Protein AF-A0A7X9GA33-F1 (afdb_monomer)

Radius of gyration: 12.48 Å; Cα contacts (8 Å, |Δi|>4): 130; chains: 1; bounding box: 34×16×30 Å

pLDDT: mean 92.6, std 8.93, range [42.38, 98.06]

Foldseek 3Di:
DAEDDDDDDPPDQKDKDWDDDPQGIWIWIWGQDPPQKIKIKTAAGAPDFYDYPNDTDHHGIDIDIGHPPD

Neares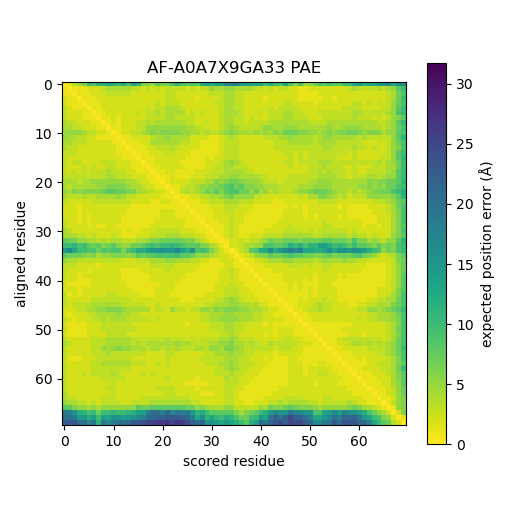t PDB structures (foldseek):
  6gsz-assembly1_A  TM=8.265E-01  e=1.303E-01  Aspergillus terreus
  8iwd-assembly1_A  TM=5.713E-01  e=5.201E-01  Aspergillus niger
  2h36-assembly1_X  TM=6.379E-01  e=5.035E+00  Sulfolobus islandicus filamentous virus
  2e46-assembly1_A  TM=6.187E-01  e=4.265E+00  Bombyx mori

Secondary structure (DSSP, 8-state):
-EEE-----TT-SEEEEEEEETTEEEEEEEEE-STTEEEEEEEE-TT--EEETTEEEPSEEEEEEEE---

Structure (mmCIF, N/CA/C/O backbone):
data_AF-A0A7X9GA33-F1
#
_entry.id   AF-A0A7X9GA33-F1
#
loop_
_atom_site.group_PDB
_atom_site.id
_atom_site.type_symbol
_atom_site.label_atom_id
_atom_site.label_alt_id
_atom_site.label_comp_id
_atom_site.label_asym_id
_atom_site.label_entity_id
_atom_site.label_seq_id
_atom_site.pdbx_PDB_ins_code
_atom_site.Cartn_x
_atom_site.Cartn_y
_atom_site.Cartn_z
_atom_site.occupancy
_atom_site.B_iso_or_equiv
_atom_site.auth_seq_id
_atom_site.auth_comp_id
_atom_site.auth_asym_id
_atom_site.auth_atom_id
_atom_site.pdbx_PDB_model_num
ATOM 1 N N . ASP A 1 1 ? 0.940 -8.018 -13.859 1.00 82.00 1 ASP A N 1
ATOM 2 C CA . ASP A 1 1 ? 0.135 -6.984 -13.191 1.00 82.00 1 ASP A CA 1
ATOM 3 C C . ASP A 1 1 ? -0.033 -7.356 -11.721 1.00 82.00 1 ASP A C 1
ATOM 5 O O . ASP A 1 1 ? -0.156 -8.545 -11.432 1.00 82.00 1 ASP A O 1
ATOM 9 N N . ILE A 1 2 ? 0.072 -6.400 -10.796 1.00 91.75 2 ILE A N 1
ATOM 10 C CA . ILE A 1 2 ? -0.074 -6.638 -9.350 1.00 91.75 2 ILE A CA 1
ATOM 11 C C . ILE A 1 2 ? -1.418 -6.077 -8.899 1.00 91.75 2 ILE A C 1
ATOM 13 O O . ILE A 1 2 ? -1.622 -4.870 -8.914 1.00 91.75 2 ILE A O 1
ATOM 17 N N . VAL A 1 3 ? -2.307 -6.947 -8.427 1.00 95.56 3 VAL A N 1
ATOM 18 C CA . VAL A 1 3 ? -3.628 -6.553 -7.924 1.00 95.56 3 VAL A CA 1
ATOM 19 C C . VAL A 1 3 ? -3.598 -6.525 -6.398 1.00 95.56 3 VAL A C 1
ATOM 21 O O . VAL A 1 3 ? -3.263 -7.527 -5.765 1.00 95.56 3 VAL A O 1
ATOM 24 N N . ILE A 1 4 ? -3.950 -5.389 -5.799 1.00 95.62 4 ILE A N 1
ATOM 25 C CA . ILE A 1 4 ? -3.976 -5.203 -4.345 1.00 95.62 4 ILE A CA 1
ATOM 26 C C . ILE A 1 4 ? -5.402 -5.411 -3.831 1.00 95.62 4 ILE A C 1
ATOM 28 O O . ILE A 1 4 ? -6.330 -4.718 -4.241 1.00 95.62 4 ILE A O 1
ATOM 32 N N . ARG A 1 5 ? -5.569 -6.373 -2.914 1.00 94.50 5 ARG A N 1
ATOM 33 C CA . ARG A 1 5 ? -6.838 -6.699 -2.238 1.00 94.50 5 ARG A CA 1
ATOM 34 C C . ARG A 1 5 ? -6.591 -6.881 -0.737 1.00 94.50 5 ARG A C 1
ATOM 36 O O . ARG A 1 5 ? -6.342 -8.001 -0.293 1.00 94.50 5 ARG A O 1
ATOM 43 N N . PRO A 1 6 ? -6.547 -5.794 0.046 1.00 92.31 6 PRO A N 1
ATOM 44 C CA . PRO A 1 6 ? -6.295 -5.883 1.475 1.00 92.31 6 PRO A CA 1
ATOM 45 C C . PRO A 1 6 ? -7.495 -6.519 2.184 1.00 92.31 6 PRO A C 1
ATOM 47 O O . PRO A 1 6 ? -8.635 -6.133 1.944 1.00 92.31 6 PRO A O 1
ATOM 50 N N . HIS A 1 7 ? -7.230 -7.462 3.085 1.00 92.19 7 HIS A N 1
ATOM 51 C CA . HIS A 1 7 ? -8.228 -7.990 4.011 1.00 92.19 7 HIS A CA 1
ATOM 52 C C . HIS A 1 7 ? -8.007 -7.359 5.388 1.00 92.19 7 HIS A C 1
ATOM 54 O O . HIS A 1 7 ? -6.944 -7.519 5.992 1.00 92.19 7 HIS A O 1
ATOM 60 N N . PHE A 1 8 ? -9.008 -6.631 5.882 1.00 91.19 8 PHE A N 1
ATOM 61 C CA . PHE A 1 8 ? -8.917 -5.888 7.138 1.00 91.19 8 PHE A CA 1
ATOM 62 C C . PHE A 1 8 ? -9.425 -6.723 8.308 1.00 91.19 8 PHE A C 1
ATOM 64 O O . PHE A 1 8 ? -10.602 -6.695 8.662 1.00 91.19 8 PHE A O 1
ATOM 71 N N . ILE A 1 9 ? -8.513 -7.473 8.917 1.00 90.75 9 ILE A N 1
ATOM 72 C CA . ILE A 1 9 ? -8.825 -8.365 10.034 1.00 90.75 9 ILE A CA 1
ATOM 73 C C . ILE A 1 9 ? -9.233 -7.523 11.266 1.00 90.75 9 ILE A C 1
ATOM 75 O O . ILE A 1 9 ? -8.471 -6.630 11.652 1.00 90.75 9 ILE A O 1
ATOM 79 N N . PRO A 1 10 ? -10.409 -7.754 11.889 1.00 87.81 10 PRO A N 1
ATOM 80 C CA . PRO A 1 10 ? -10.897 -6.966 13.030 1.00 87.81 10 PRO A CA 1
ATOM 81 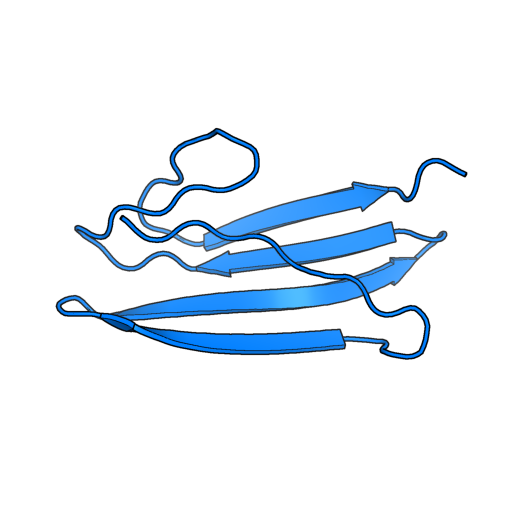C C . PRO A 1 10 ? -9.922 -6.886 14.208 1.00 87.81 10 PRO A C 1
ATOM 83 O O . PRO A 1 10 ? -9.727 -5.810 14.762 1.00 87.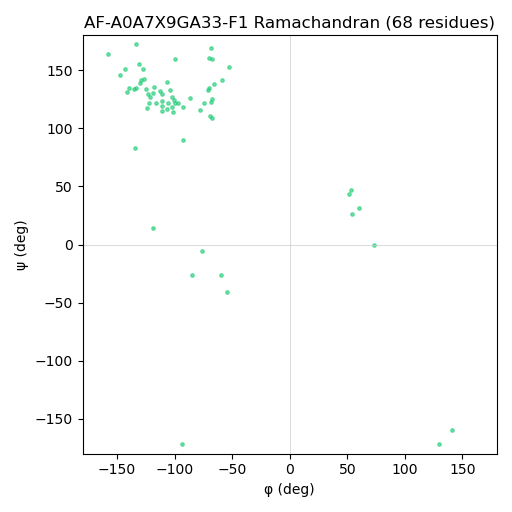81 10 PRO A O 1
ATOM 86 N N . GLN A 1 11 ? -9.259 -7.995 14.542 1.00 92.62 11 GLN A N 1
ATOM 87 C CA . GLN A 1 11 ? -8.315 -8.079 15.660 1.00 92.62 11 GLN A CA 1
ATOM 88 C C . GLN A 1 11 ? -6.934 -7.450 15.398 1.00 92.62 11 GLN A C 1
ATOM 90 O O . GLN A 1 11 ? -6.107 -7.402 16.305 1.00 92.62 11 GLN A O 1
ATOM 95 N N . LEU A 1 12 ? -6.654 -6.986 14.175 1.00 92.69 12 LEU A N 1
ATOM 96 C CA . LEU A 1 12 ? -5.383 -6.348 13.838 1.00 92.69 12 LEU A CA 1
ATOM 97 C C . LEU A 1 12 ? -5.545 -4.826 13.741 1.00 92.69 12 LEU A C 1
ATOM 99 O O . LEU A 1 12 ? -6.446 -4.308 13.074 1.00 92.69 12 LEU A O 1
ATOM 103 N N . THR A 1 13 ? -4.624 -4.107 14.385 1.00 94.12 13 THR A N 1
ATOM 104 C CA . THR A 1 13 ? -4.555 -2.638 14.352 1.00 94.12 13 THR A CA 1
ATOM 105 C C . THR A 1 13 ? -3.797 -2.122 13.138 1.00 94.12 13 THR A C 1
ATOM 107 O O . THR A 1 13 ? -4.057 -1.014 12.681 1.00 94.12 13 THR A O 1
ATOM 110 N N . SER A 1 14 ? -2.878 -2.914 12.590 1.00 95.50 14 SER A N 1
ATOM 111 C CA . SER A 1 14 ? -2.150 -2.588 11.369 1.00 95.50 14 SER A CA 1
ATOM 112 C C . SER A 1 14 ? -1.601 -3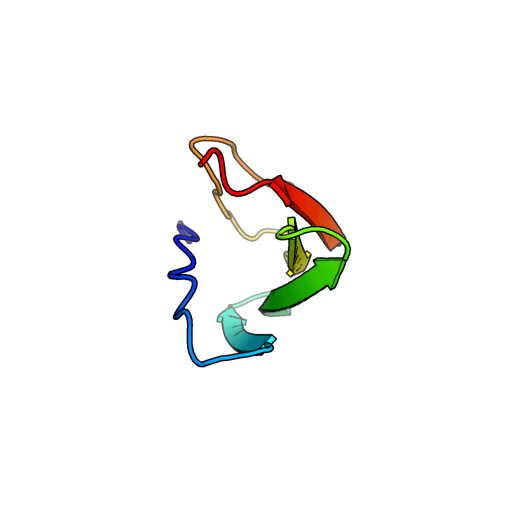.839 10.690 1.00 95.50 14 SER A C 1
ATOM 114 O O . SER A 1 14 ? -1.509 -4.913 11.284 1.00 95.50 14 SER A O 1
ATOM 116 N N . CYS A 1 15 ? -1.226 -3.691 9.426 1.00 97.00 15 CYS A N 1
ATOM 117 C CA . CYS A 1 15 ? -0.496 -4.686 8.661 1.00 97.00 15 CYS A CA 1
ATOM 118 C C . CYS A 1 15 ? 0.413 -3.975 7.663 1.00 97.00 15 CYS A C 1
ATOM 120 O O . CYS A 1 15 ? 0.051 -2.938 7.105 1.00 97.00 15 CYS A O 1
ATOM 122 N N . ARG A 1 16 ? 1.577 -4.561 7.392 1.00 97.06 16 ARG A N 1
ATOM 123 C CA . ARG A 1 16 ? 2.484 -4.112 6.340 1.00 97.06 16 ARG A CA 1
ATOM 124 C C . ARG A 1 16 ? 2.994 -5.313 5.564 1.00 97.06 16 ARG A C 1
ATOM 126 O O . ARG A 1 16 ? 3.450 -6.286 6.156 1.00 97.06 16 ARG A O 1
ATOM 133 N N . CYS A 1 17 ? 2.976 -5.216 4.244 1.00 96.12 17 CYS A N 1
ATOM 134 C CA . CYS A 1 17 ? 3.611 -6.172 3.355 1.00 96.12 17 CYS A CA 1
ATOM 135 C C . CYS A 1 17 ? 4.464 -5.452 2.306 1.00 96.12 17 CYS A C 1
ATOM 137 O O . CYS A 1 17 ? 4.258 -4.280 1.983 1.00 96.12 17 CYS A O 1
ATOM 139 N N . SER A 1 18 ? 5.460 -6.165 1.793 1.00 96.56 18 SER A N 1
ATOM 140 C CA . SER A 1 18 ? 6.338 -5.685 0.734 1.00 96.56 18 SER A CA 1
ATOM 141 C C . SER A 1 18 ? 6.607 -6.817 -0.242 1.00 96.56 18 SER A C 1
ATOM 143 O O . SER A 1 18 ? 6.896 -7.942 0.166 1.00 96.56 18 SER A O 1
ATOM 145 N N . ARG A 1 19 ? 6.510 -6.518 -1.536 1.00 95.44 19 ARG A N 1
ATOM 146 C CA . ARG A 1 19 ? 6.790 -7.452 -2.622 1.00 95.44 19 ARG A CA 1
ATOM 147 C C . ARG A 1 19 ? 7.844 -6.858 -3.544 1.00 95.44 19 ARG A C 1
ATOM 149 O O . ARG A 1 19 ? 7.606 -5.840 -4.197 1.00 95.44 19 ARG A O 1
ATOM 156 N N . LYS A 1 20 ? 8.995 -7.527 -3.634 1.00 95.25 20 LYS A N 1
ATOM 157 C CA . LYS A 1 20 ? 10.054 -7.167 -4.584 1.00 95.25 20 LYS A CA 1
ATOM 158 C C . LYS A 1 20 ? 9.584 -7.379 -6.025 1.00 95.25 20 LYS A C 1
ATOM 160 O O . LYS A 1 20 ? 8.940 -8.378 -6.338 1.00 95.25 20 LYS A O 1
ATOM 165 N N . CYS A 1 21 ? 9.931 -6.425 -6.877 1.00 91.44 21 CYS A N 1
ATOM 166 C CA . CYS A 1 21 ? 9.688 -6.379 -8.314 1.00 91.44 21 CYS A CA 1
ATOM 167 C C . CYS A 1 21 ? 10.990 -5.968 -9.027 1.00 91.44 21 CYS A C 1
ATOM 169 O O . CYS A 1 21 ? 11.957 -5.566 -8.381 1.00 91.44 21 CYS A O 1
ATOM 171 N N . ALA A 1 22 ? 11.011 -6.015 -10.362 1.00 91.19 22 ALA A N 1
ATOM 172 C CA . ALA A 1 22 ? 12.205 -5.693 -11.155 1.00 91.19 22 ALA A CA 1
ATOM 173 C C . ALA A 1 22 ? 12.744 -4.261 -10.941 1.00 91.19 22 ALA A C 1
ATOM 175 O O . ALA A 1 22 ? 13.933 -4.016 -11.116 1.00 91.19 22 ALA A O 1
ATOM 176 N N . HIS A 1 23 ? 11.881 -3.315 -10.556 1.00 92.31 23 HIS A N 1
ATOM 177 C CA . HIS A 1 23 ? 12.209 -1.885 -10.470 1.00 92.31 23 HIS A CA 1
ATOM 178 C C . HIS A 1 23 ? 12.078 -1.298 -9.056 1.00 92.31 23 HIS A C 1
ATOM 180 O O . HIS A 1 23 ? 12.044 -0.082 -8.885 1.00 92.31 23 HIS A O 1
ATOM 186 N N . GLY A 1 24 ? 11.978 -2.149 -8.034 1.00 94.12 24 GLY A N 1
ATOM 187 C CA . GLY A 1 24 ? 11.796 -1.737 -6.644 1.00 94.12 24 GLY A CA 1
ATOM 188 C C . GLY A 1 24 ? 10.835 -2.660 -5.908 1.00 94.12 24 GLY A C 1
ATOM 189 O O . GLY A 1 24 ? 10.606 -3.789 -6.328 1.00 94.12 24 GLY A O 1
ATOM 190 N N . SER A 1 25 ? 10.259 -2.197 -4.800 1.00 96.56 25 SER A N 1
ATOM 191 C CA . SER A 1 25 ? 9.278 -2.984 -4.042 1.00 96.56 25 SER A CA 1
ATOM 192 C C . SER A 1 25 ? 7.932 -2.284 -3.991 1.00 96.56 25 SER A C 1
ATOM 194 O O . SER A 1 25 ? 7.857 -1.115 -3.615 1.00 96.56 25 SER A O 1
ATOM 196 N N . VAL A 1 26 ? 6.869 -3.016 -4.320 1.00 97.38 26 VAL A N 1
ATOM 197 C CA . VAL A 1 26 ? 5.509 -2.582 -3.999 1.00 97.38 26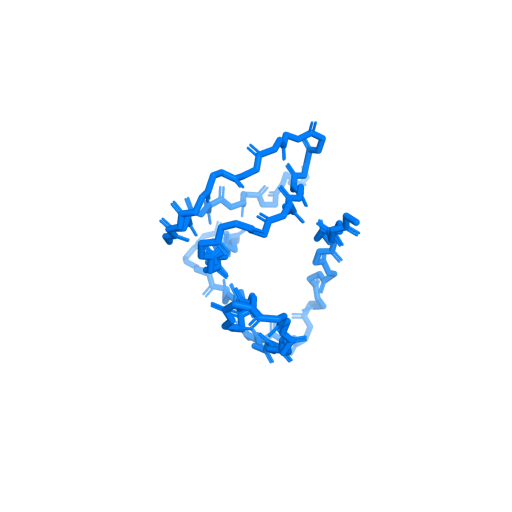 VAL A CA 1
ATOM 198 C C . VAL A 1 26 ? 5.315 -2.788 -2.506 1.00 97.38 26 VAL A C 1
ATOM 200 O O . VAL A 1 26 ? 5.469 -3.906 -2.017 1.00 97.38 26 VAL A O 1
ATOM 203 N N . THR A 1 27 ? 5.003 -1.720 -1.781 1.00 97.81 27 THR A N 1
ATOM 204 C CA . THR A 1 27 ? 4.725 -1.789 -0.340 1.00 97.81 27 THR A CA 1
ATOM 205 C C . THR A 1 27 ? 3.264 -1.460 -0.109 1.00 97.81 27 THR A C 1
ATOM 207 O O . THR A 1 27 ? 2.777 -0.465 -0.636 1.00 97.81 27 THR A O 1
ATOM 210 N N . VAL A 1 28 ? 2.578 -2.269 0.688 1.00 97.75 28 VAL A N 1
ATOM 211 C CA . VAL A 1 28 ? 1.207 -2.000 1.119 1.00 97.75 28 VAL A CA 1
ATOM 212 C C . VAL A 1 28 ? 1.193 -1.995 2.634 1.00 97.75 28 VAL A C 1
ATOM 214 O O . VAL A 1 28 ? 1.708 -2.909 3.272 1.00 97.75 28 VAL A O 1
ATOM 217 N N . GLN A 1 29 ? 0.625 -0.955 3.216 1.00 97.81 29 GLN A N 1
ATOM 218 C CA . GLN A 1 29 ? 0.449 -0.832 4.651 1.00 97.81 29 GLN A CA 1
ATOM 219 C C . GLN A 1 29 ? -0.967 -0.374 4.916 1.00 97.81 29 GLN A C 1
ATOM 221 O O . GLN A 1 29 ? -1.425 0.563 4.275 1.00 97.81 29 GLN A O 1
ATOM 226 N N . TRP A 1 30 ? -1.640 -0.987 5.875 1.00 96.94 30 TRP A N 1
ATOM 227 C CA . TRP A 1 30 ? -2.866 -0.428 6.412 1.00 96.94 30 TRP A CA 1
ATOM 228 C C . TRP A 1 30 ? -2.800 -0.338 7.927 1.00 96.94 30 TRP A C 1
ATOM 230 O O . TRP A 1 30 ? -2.111 -1.125 8.574 1.00 96.94 30 TRP A O 1
ATOM 240 N N . GLN A 1 31 ? -3.514 0.628 8.487 1.00 96.19 31 GLN A N 1
ATOM 241 C CA . GLN A 1 31 ? -3.679 0.803 9.924 1.00 96.19 31 GLN A CA 1
ATOM 242 C C . GLN A 1 31 ? -5.092 1.286 10.238 1.00 96.19 31 GLN A C 1
ATOM 244 O O . GLN A 1 31 ? -5.727 1.940 9.413 1.00 96.19 31 GLN A O 1
ATOM 249 N N . ARG A 1 32 ? -5.604 0.939 11.416 1.00 94.31 32 ARG A N 1
ATOM 250 C CA . ARG A 1 32 ? -6.859 1.482 11.937 1.00 94.31 32 ARG A CA 1
ATOM 251 C C . ARG A 1 32 ? -6.631 2.958 12.265 1.00 94.31 32 ARG A C 1
ATOM 253 O O . ARG A 1 32 ? -5.726 3.276 13.030 1.00 94.31 32 ARG A O 1
ATOM 260 N N . GLY A 1 33 ? -7.422 3.829 11.654 1.00 87.75 33 GLY A N 1
ATOM 261 C CA . GLY A 1 33 ? -7.495 5.243 12.006 1.00 87.75 33 GLY A CA 1
ATOM 262 C C . GLY A 1 33 ? -8.613 5.500 13.015 1.00 87.75 33 GLY A C 1
ATOM 263 O O . GLY A 1 33 ? -9.263 4.576 13.515 1.00 87.75 33 GLY A O 1
ATOM 264 N N . ASP A 1 34 ? -8.887 6.773 13.274 1.00 84.75 34 ASP A N 1
ATOM 265 C CA . ASP A 1 34 ? -9.982 7.177 14.153 1.00 84.75 34 ASP A CA 1
ATOM 266 C C . ASP A 1 34 ? -11.357 6.842 13.552 1.00 84.75 34 ASP A C 1
ATOM 268 O O . ASP A 1 34 ? -11.519 6.697 12.335 1.00 84.75 34 ASP A O 1
ATOM 272 N N . LYS A 1 35 ? -12.383 6.763 14.410 1.00 82.75 35 LYS A N 1
ATOM 273 C CA . LYS A 1 35 ? -13.801 6.659 14.008 1.00 82.75 35 LYS A CA 1
ATOM 274 C C . LYS A 1 35 ? -14.088 5.510 13.023 1.00 82.75 35 LYS A C 1
ATOM 276 O O . LYS A 1 35 ? -14.784 5.706 12.029 1.00 82.75 35 LYS A O 1
ATOM 281 N N . ASN A 1 36 ? -13.568 4.312 13.307 1.00 85.31 36 ASN A N 1
ATOM 282 C CA . ASN A 1 36 ? -13.808 3.098 12.509 1.00 85.31 36 ASN A CA 1
ATOM 283 C C . ASN A 1 36 ? -13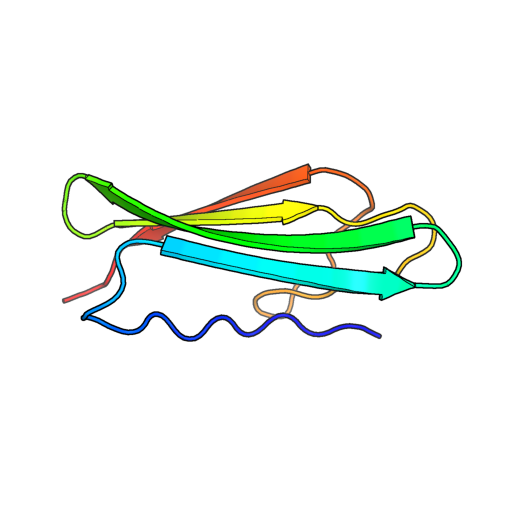.336 3.216 11.041 1.00 85.31 36 ASN A C 1
ATOM 285 O O . ASN A 1 36 ? -13.927 2.632 10.127 1.00 85.31 36 ASN A O 1
ATOM 289 N N . SER A 1 37 ? -12.277 3.997 10.808 1.00 92.88 37 SER A N 1
ATOM 290 C CA . SER A 1 37 ? -11.631 4.115 9.503 1.00 92.88 37 SER A CA 1
ATOM 291 C C . SER A 1 37 ? -10.373 3.252 9.411 1.00 92.88 37 SER A C 1
ATOM 293 O O . SER A 1 37 ? -9.785 2.842 10.414 1.00 92.88 37 SER A O 1
ATOM 295 N N . ILE A 1 38 ? -9.962 2.950 8.186 1.00 94.88 38 ILE A N 1
ATOM 296 C CA . ILE A 1 38 ? -8.690 2.312 7.872 1.00 94.88 38 ILE A CA 1
ATOM 297 C C . ILE A 1 38 ? -7.918 3.239 6.946 1.00 94.88 38 ILE A C 1
ATOM 299 O O . ILE A 1 38 ? -8.414 3.644 5.896 1.00 94.88 38 ILE A O 1
ATOM 303 N N . GLU A 1 39 ? -6.686 3.547 7.318 1.00 96.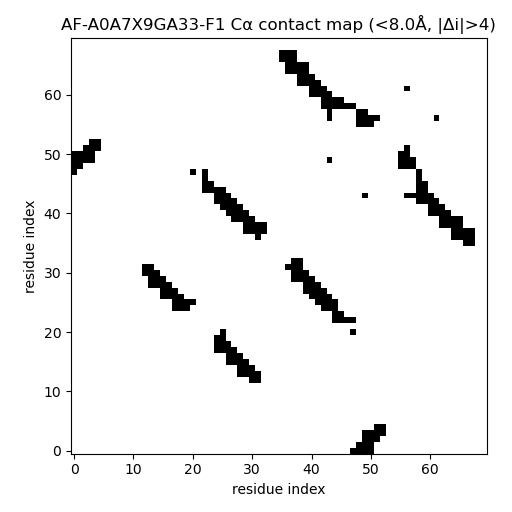12 39 GLU A N 1
ATOM 304 C CA . GLU A 1 39 ? -5.741 4.245 6.464 1.00 96.12 39 GLU A CA 1
ATOM 305 C C . GLU A 1 39 ? -4.903 3.218 5.713 1.00 96.12 39 GLU A C 1
ATOM 307 O O . GLU A 1 39 ? -4.187 2.429 6.324 1.00 96.12 39 GLU A O 1
ATOM 312 N N . LEU A 1 40 ? -4.988 3.220 4.387 1.00 96.88 40 LEU A N 1
ATOM 313 C CA . LEU A 1 40 ? -4.239 2.342 3.496 1.00 96.88 40 LEU A CA 1
ATOM 314 C C . LEU A 1 40 ? -3.219 3.172 2.716 1.00 96.88 40 LEU A C 1
ATOM 316 O O . LEU A 1 40 ? -3.580 4.106 2.01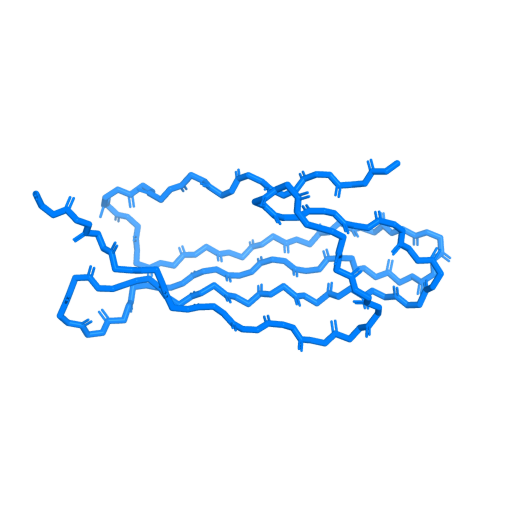0 1.00 96.88 40 LEU A O 1
ATOM 320 N N . THR A 1 41 ? -1.947 2.808 2.804 1.00 98.06 41 THR A N 1
ATOM 321 C CA . THR A 1 41 ? -0.859 3.357 1.996 1.00 98.06 41 THR A CA 1
ATOM 322 C C . THR A 1 41 ? -0.343 2.297 1.029 1.00 98.0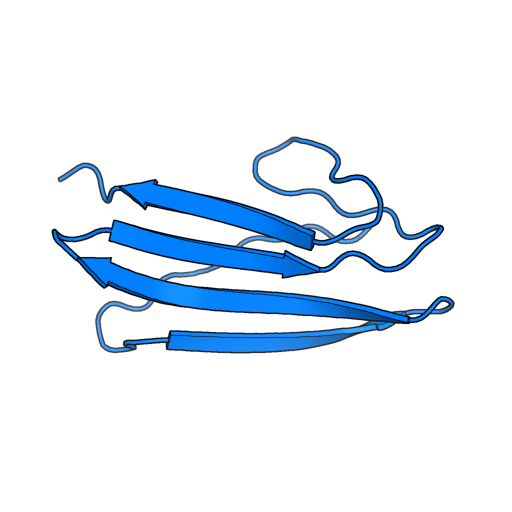6 41 THR A C 1
ATOM 324 O O . THR A 1 41 ? 0.008 1.191 1.441 1.00 98.06 41 THR A O 1
ATOM 327 N N . ILE A 1 42 ? -0.245 2.647 -0.251 1.00 98.06 42 ILE A N 1
ATOM 328 C CA . ILE A 1 42 ? 0.344 1.818 -1.304 1.00 98.06 42 ILE A CA 1
ATOM 329 C C . ILE A 1 42 ? 1.492 2.598 -1.944 1.00 98.06 42 ILE A C 1
ATOM 331 O O . ILE A 1 42 ? 1.283 3.679 -2.487 1.00 98.06 42 ILE A O 1
ATOM 335 N N . SER A 1 43 ? 2.698 2.040 -1.922 1.00 98.00 43 SER A N 1
ATOM 336 C CA . SER A 1 43 ? 3.859 2.579 -2.635 1.00 98.00 43 SER A CA 1
ATOM 337 C C . SER A 1 43 ? 4.153 1.722 -3.856 1.00 98.00 43 SER A C 1
ATOM 339 O O . SER A 1 43 ? 4.409 0.524 -3.725 1.00 98.00 43 SER A O 1
ATOM 341 N N . VAL A 1 44 ? 4.139 2.345 -5.030 1.00 97.81 44 VAL A N 1
ATOM 342 C CA . VAL A 1 44 ? 4.351 1.711 -6.331 1.00 97.81 44 VAL A CA 1
ATOM 343 C C . VAL A 1 44 ? 5.695 2.174 -6.903 1.00 97.81 44 VAL A C 1
ATOM 345 O O . VAL A 1 44 ? 5.877 3.376 -7.118 1.00 97.81 44 VAL A O 1
ATOM 348 N N . PRO A 1 45 ? 6.652 1.265 -7.155 1.00 96.81 45 PRO A N 1
ATOM 349 C CA . PRO A 1 45 ? 7.903 1.624 -7.804 1.00 96.81 45 PRO A CA 1
ATOM 350 C C . PRO A 1 45 ? 7.683 1.968 -9.291 1.00 96.81 45 PRO A C 1
ATOM 352 O O . PRO A 1 45 ? 6.674 1.567 -9.880 1.00 96.81 45 PRO A O 1
ATOM 355 N N . PRO A 1 46 ? 8.623 2.686 -9.932 1.00 96.00 46 PRO A N 1
ATOM 356 C CA . PRO A 1 46 ? 8.544 3.010 -11.355 1.00 96.00 46 PRO A CA 1
ATOM 357 C C . PRO A 1 46 ? 8.336 1.775 -12.235 1.00 96.00 46 PRO A C 1
ATOM 359 O O . PRO A 1 46 ? 8.750 0.668 -11.885 1.00 96.00 46 PRO A O 1
ATOM 362 N N . LYS A 1 47 ? 7.717 1.973 -13.407 1.00 93.44 47 LYS A N 1
ATOM 363 C CA . LYS A 1 47 ? 7.530 0.929 -14.434 1.00 93.44 47 LYS A CA 1
ATOM 364 C C . LYS A 1 47 ? 6.852 -0.353 -13.911 1.00 93.44 47 LYS A C 1
ATOM 366 O O . LYS A 1 47 ? 7.067 -1.432 -14.452 1.00 93.44 47 LYS A O 1
ATOM 371 N N . THR A 1 48 ? 6.048 -0.246 -12.854 1.00 94.56 48 THR A N 1
ATOM 372 C CA . THR A 1 48 ? 5.338 -1.380 -12.253 1.00 94.56 48 THR A CA 1
ATOM 373 C C . THR A 1 48 ? 3.839 -1.169 -12.395 1.00 94.56 48 THR A C 1
ATOM 375 O O . THR A 1 48 ? 3.310 -0.165 -11.929 1.00 94.56 48 THR A O 1
ATOM 378 N N . ALA A 1 49 ? 3.160 -2.115 -13.042 1.00 94.62 49 ALA A N 1
ATOM 379 C CA . ALA A 1 49 ? 1.707 -2.115 -13.149 1.00 94.62 49 ALA A CA 1
ATOM 380 C C . ALA A 1 49 ? 1.096 -2.620 -11.834 1.00 94.62 49 ALA A C 1
ATOM 382 O O . ALA A 1 49 ? 1.345 -3.761 -11.426 1.00 94.62 49 ALA A O 1
ATOM 383 N N . VAL A 1 50 ? 0.354 -1.739 -11.162 1.00 96.44 50 VAL A N 1
ATOM 384 C CA . VAL A 1 50 ? -0.367 -2.023 -9.921 1.00 96.44 50 VAL A CA 1
ATOM 385 C C . VAL A 1 50 ? -1.807 -1.550 -10.070 1.00 96.44 50 VAL A C 1
ATOM 387 O O . VAL A 1 50 ? -2.047 -0.459 -10.585 1.00 96.44 50 VAL A O 1
ATOM 390 N N . SER A 1 51 ? -2.758 -2.337 -9.578 1.00 96.81 51 SER A N 1
ATOM 391 C CA . SER A 1 51 ? -4.169 -1.972 -9.518 1.00 96.81 51 SER A CA 1
ATOM 392 C C . SER A 1 51 ? -4.741 -2.120 -8.110 1.00 96.81 51 SER A C 1
ATOM 394 O O . SER A 1 51 ? -4.393 -3.037 -7.361 1.00 96.81 51 SER A O 1
ATOM 396 N N . TYR A 1 52 ? -5.624 -1.195 -7.742 1.00 96.19 52 TYR A N 1
ATOM 397 C CA . TYR A 1 52 ? -6.374 -1.198 -6.490 1.00 96.19 52 TYR A CA 1
ATOM 398 C C . TYR A 1 52 ? -7.796 -0.711 -6.768 1.00 96.19 52 TYR A C 1
ATOM 400 O O . TYR A 1 52 ? -7.976 0.292 -7.454 1.00 96.19 52 TYR A O 1
ATOM 408 N N . ASP A 1 53 ? -8.794 -1.446 -6.272 1.00 93.19 53 ASP A N 1
ATOM 409 C CA . ASP A 1 53 ? -10.220 -1.128 -6.455 1.00 93.19 53 ASP A CA 1
ATOM 410 C C . ASP A 1 53 ? -10.616 -0.876 -7.929 1.00 93.19 53 ASP A C 1
ATOM 412 O O . ASP A 1 53 ? -11.259 0.107 -8.290 1.00 93.19 53 ASP A O 1
ATOM 416 N N . GLY A 1 54 ? -10.116 -1.733 -8.829 1.00 93.44 54 GLY A N 1
ATOM 417 C CA . GLY A 1 54 ? -10.363 -1.640 -10.274 1.00 93.44 54 GLY A CA 1
ATOM 418 C C . GLY A 1 54 ? -9.630 -0.501 -10.996 1.00 93.44 54 GLY A C 1
ATOM 419 O O . GLY A 1 54 ? -9.753 -0.386 -12.214 1.00 93.44 54 GLY A O 1
ATOM 420 N N . LYS A 1 55 ? -8.843 0.320 -10.290 1.00 94.69 55 LYS A N 1
ATOM 421 C CA . LYS A 1 55 ? -8.095 1.448 -10.864 1.00 94.69 55 LYS A CA 1
ATOM 422 C C . LYS A 1 55 ? -6.605 1.147 -10.938 1.00 94.69 55 LYS A C 1
ATOM 424 O O . LYS A 1 55 ? -6.028 0.585 -10.008 1.00 94.69 55 LYS A O 1
ATOM 429 N N . ALA A 1 56 ? -5.970 1.564 -12.031 1.00 96.38 56 ALA A N 1
ATOM 430 C CA . ALA A 1 56 ? -4.518 1.543 -12.151 1.00 96.38 56 ALA A CA 1
ATOM 431 C C . ALA A 1 56 ? -3.900 2.621 -11.247 1.00 96.38 56 ALA A C 1
ATOM 433 O O . ALA A 1 56 ? -4.333 3.774 -11.260 1.00 96.38 56 ALA A O 1
ATOM 434 N N . LEU A 1 57 ? -2.878 2.248 -10.479 1.00 96.81 57 LEU A N 1
ATOM 435 C CA . LEU A 1 57 ? -2.106 3.167 -9.652 1.00 96.81 57 LEU A CA 1
ATOM 436 C C . LEU A 1 57 ? -0.796 3.520 -10.369 1.00 96.81 57 LEU A C 1
ATOM 438 O O . LEU A 1 57 ? -0.008 2.615 -10.660 1.00 96.81 57 LEU A O 1
ATOM 442 N N . PRO A 1 58 ? -0.526 4.808 -10.650 1.00 96.69 58 PRO A N 1
ATOM 443 C CA . PRO A 1 58 ? 0.758 5.212 -11.207 1.00 96.69 58 PRO A CA 1
ATOM 444 C C . PRO A 1 58 ? 1.885 5.028 -10.180 1.00 96.69 58 PRO A C 1
ATOM 446 O O . PRO A 1 58 ? 1.646 4.804 -8.992 1.00 96.69 58 PRO A O 1
ATOM 449 N N . ALA A 1 59 ? 3.136 5.144 -10.626 1.00 97.00 59 ALA A N 1
ATOM 450 C CA . ALA A 1 59 ? 4.282 5.115 -9.722 1.00 97.00 59 ALA A CA 1
ATOM 451 C C . ALA A 1 59 ? 4.195 6.245 -8.681 1.00 97.00 59 ALA A C 1
ATOM 453 O O . ALA A 1 59 ? 3.794 7.363 -9.003 1.00 97.00 59 ALA A O 1
ATOM 454 N N . GLY A 1 60 ? 4.585 5.956 -7.442 1.00 97.31 60 GLY A N 1
ATOM 455 C CA . GLY A 1 60 ? 4.502 6.896 -6.326 1.00 97.31 60 GLY A CA 1
ATOM 456 C C . GLY A 1 60 ? 3.829 6.306 -5.091 1.00 97.31 60 GLY A C 1
ATOM 457 O O . GLY A 1 60 ? 3.580 5.102 -5.004 1.00 97.31 60 GLY A O 1
ATOM 458 N N . ARG A 1 61 ? 3.566 7.170 -4.109 1.00 97.75 61 ARG A N 1
ATOM 459 C CA . ARG A 1 61 ? 2.890 6.820 -2.857 1.00 97.75 61 ARG A CA 1
ATOM 460 C C . ARG A 1 61 ? 1.438 7.284 -2.915 1.00 97.75 61 ARG A C 1
ATOM 462 O O . ARG A 1 61 ? 1.179 8.459 -3.142 1.00 97.75 61 ARG A O 1
ATOM 469 N N . HIS A 1 62 ? 0.522 6.366 -2.643 1.00 97.94 62 HIS A N 1
ATOM 470 C CA . HIS A 1 62 ? -0.923 6.580 -2.635 1.00 97.94 62 HIS A CA 1
ATOM 471 C C . HIS A 1 62 ? -1.462 6.329 -1.238 1.00 97.94 62 HIS A C 1
ATOM 473 O O . HIS A 1 62 ? -1.088 5.334 -0.616 1.00 97.94 62 HIS A O 1
ATOM 479 N N . GLN A 1 63 ? -2.336 7.204 -0.750 1.00 97.00 63 GLN A N 1
ATOM 480 C CA . GLN A 1 63 ? -2.976 7.066 0.554 1.00 97.00 63 GLN A CA 1
ATOM 481 C C . GLN A 1 63 ? -4.494 7.117 0.391 1.00 97.00 63 GLN A C 1
ATOM 483 O O . GLN A 1 63 ? -5.024 7.980 -0.305 1.00 97.00 63 GLN A O 1
ATOM 488 N N . PHE A 1 64 ? -5.180 6.183 1.041 1.00 95.19 64 PHE A N 1
ATOM 489 C CA . PHE A 1 64 ? -6.626 6.026 1.004 1.00 95.19 64 PHE A CA 1
ATOM 490 C C . PHE A 1 64 ? -7.164 5.949 2.428 1.00 95.19 64 PHE A C 1
ATOM 492 O O . PHE A 1 64 ? -6.569 5.297 3.286 1.00 95.19 64 PHE A O 1
ATOM 499 N N . THR A 1 65 ? -8.322 6.559 2.657 1.00 94.69 65 THR A N 1
ATOM 500 C CA . THR A 1 65 ? -9.084 6.404 3.897 1.00 94.69 65 THR A CA 1
ATOM 501 C C . THR A 1 65 ? -10.346 5.618 3.586 1.00 94.69 65 THR A C 1
ATOM 503 O O . THR A 1 65 ? -11.215 6.081 2.850 1.00 94.69 65 THR A O 1
ATOM 506 N N . ILE A 1 66 ? -10.446 4.420 4.144 1.00 92.12 66 ILE A N 1
ATOM 507 C CA . ILE A 1 66 ? -11.562 3.501 3.951 1.00 92.12 66 ILE A CA 1
ATOM 508 C C . ILE A 1 66 ? -12.435 3.606 5.193 1.00 92.12 66 ILE A C 1
ATOM 510 O O . ILE A 1 66 ? -12.005 3.267 6.294 1.00 92.12 66 ILE A O 1
ATOM 514 N N . LYS A 1 67 ? -13.655 4.112 5.035 1.00 87.69 67 LYS A N 1
ATOM 515 C CA . LYS A 1 67 ? -14.642 4.105 6.115 1.00 87.69 67 LYS A CA 1
ATOM 516 C C . LYS A 1 67 ? -15.369 2.775 6.064 1.00 87.69 67 LYS A C 1
ATOM 518 O O . LYS A 1 67 ? -15.891 2.417 5.011 1.00 87.69 67 LYS A O 1
ATOM 523 N N . ASN A 1 68 ? -15.398 2.056 7.181 1.00 68.44 68 ASN A N 1
ATOM 524 C CA . ASN A 1 68 ? -16.254 0.888 7.277 1.00 68.44 68 ASN A CA 1
ATOM 525 C C . ASN A 1 68 ? -17.703 1.399 7.247 1.00 68.44 68 ASN A C 1
ATOM 527 O O . ASN A 1 68 ? -18.123 2.097 8.172 1.00 68.44 68 ASN A O 1
ATOM 531 N N . GLN A 1 69 ? -18.425 1.159 6.152 1.00 55.47 69 GLN A N 1
ATOM 532 C CA . GLN A 1 69 ? -19.869 1.367 6.142 1.00 55.47 69 GLN A CA 1
ATOM 533 C C . GLN A 1 69 ? -20.450 0.279 7.046 1.00 55.47 69 GLN A C 1
ATOM 535 O O . GLN A 1 69 ? -20.294 -0.906 6.754 1.00 55.47 69 GLN A O 1
ATOM 540 N N . ALA A 1 70 ? -20.960 0.704 8.203 1.00 42.38 70 ALA A N 1
ATOM 541 C CA . ALA A 1 70 ? -21.721 -0.146 9.110 1.00 42.38 70 ALA A CA 1
ATOM 542 C C . ALA A 1 70 ? -23.047 -0.559 8.464 1.00 42.38 70 ALA A C 1
ATOM 544 O O . ALA A 1 70 ? -23.591 0.268 7.693 1.00 42.38 70 ALA A O 1
#

Sequence (70 aa):
DIVIRPHFIPQLTSCRCSRKCAHGSVTVQWQRGDKNSIELTISVPPKTAVSYDGKALPAGRHQFTIKNQA

Mean predicted aligned error: 3.58 Å

Solvent-accessible surface area (backbone atoms only — not comparable to full-atom values): 4223 Å² total; per-residue (Å²): 124,44,78,58,78,88,79,85,55,86,94,52,62,59,51,75,52,74,44,82,54,100,62,44,49,41,34,43,34,39,32,62,48,74,93,66,23,34,39,36,38,40,34,35,28,58,98,48,63,35,33,46,90,93,37,79,49,68,60,44,79,46,78,47,81,46,68,66,82,126